Protein 6KJW (pdb70)

B-factor: mean 24.44, std 8.96, range [11.85, 73.57]

Foldseek 3Di:
DQFDDAFDKDWDFDAAQKKKKWKWAFAPPVDDWFKKKKWFFLDRDPQGWTQWIWMDRPPAKIKMWIGHNRRIDDIDMDRDHPHDHGDMWIWMFHHHPFFTFIDINRHTDDTHGGPDHSSSGTMMTMHTGIGTNDIDMGD

Nearest PDB structures (foldseek):
  6kjw-assembly1_A  TM=1.007E+00  e=1.243E-28  Homo sapiens
  6kjy-assembly1_A  TM=1.003E+00  e=5.559E-27  Homo sapiens
  6kjx-assembly1_A  TM=1.002E+00  e=7.212E-27  Homo sapiens
  5xg8-assembly1_A  TM=9.781E-01  e=2.213E-24  Homo sapiens
  6a1x-assembly1_A  TM=9.718E-01  e=1.289E-18  Homo sapiens

Solvent-accessible surface area: 7150 Å² total; per-residue (Å²): 230,116,46,61,93,48,83,31,101,44,91,19,97,6,65,59,57,9,2,0,29,0,65,0,28,5,58,82,41,185,71,154,64,15,18,0,8,0,0,0,5,22,52,93,86,86,134,18,43,0,3,0,42,0,62,0,30,23,76,93,47,0,26,0,16,30,35,71,178,52,102,90,76,165,90,55,70,25,116,102,21,41,28,114,102,54,121,92,4,54,0,6,0,70,3,71,189,95,24,2,19,0,57,0,77,54,84,112,12,52,17,2,82,29,92,32,66,13,75,106,1,94,2,0,12,0,14,99,21,3,32,0,73,39,25,56,57,57,194

InterPro domains:
  IPR001079 Galectin, carbohydrate recognition domain [PF00337] (6-135)
  IPR001079 Galectin, carbohydrate recognition domain [PS51304] (6-138)
  IPR001079 Galectin, carbohydrate recognition domain [SM00276] (6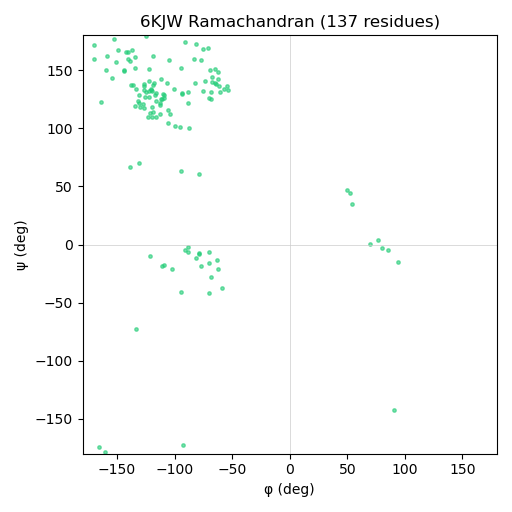-138)
  IPR001079 Galectin, carbohydrate recognition domain [SM00908] (10-137)
  IPR001079 Galectin, carbohydrate recognition domain [cd00070] (5-135)
  IPR013320 Concanavalin A-like lectin/glucanase domain superfamily [SSF49899] (4-136)
  IPR044156 Galectin-like [PTHR11346] (5-136)

Secondary structure (DSSP, 8-state):
--SB-SSEEEE----TT-EEEEEEEE--TTSSS-EEEEEEESSSSTTS-EEEEEEEETTTEEEEEEEETTEE---EEES-----TTS-EEEEEEE-SSEEEEEETTEEEEEEE-SS-GGG--EEEEEESEEEEEEEE--

CATH classification: 2.60.120.200

Structure (mmCIF, N/CA/C/O backbone):
data_6KJW
#
_entry.id   6KJW
#
_cell.length_a   53.438
_cell.length_b   53.438
_cell.length_c   113.839
_cell.angle_alpha   90.000
_cell.angle_beta   90.000
_cell.angle_gamma   90.000
#
_symmetry.space_group_name_H-M   'P 43 21 2'
#
loop_
_entity.id
_entity.type
_entity.pdbx_description
1 polymer 'Galactoside-binding soluble lectin 13'
2 water water
#
loop_
_atom_site.group_PDB
_atom_site.id
_atom_site.type_symbol
_atom_site.label_atom_id
_atom_site.label_alt_id
_atom_site.label_comp_id
_atom_site.label_asym_id
_atom_site.label_entity_id
_atom_site.label_seq_id
_atom_site.pdbx_PDB_ins_code
_atom_site.Cartn_x
_atom_site.Cartn_y
_atom_site.Cartn_z
_atom_site.occupancy
_atom_site.B_iso_or_equiv
_atom_site.auth_seq_id
_atom_site.auth_comp_id
_atom_site.auth_asym_id
_atom_site.auth_atom_id
_atom_site.pdbx_PDB_model_num
ATOM 1 N N . MET A 1 4 ? 9.161 3.290 3.240 1.00 44.70 4 MET A N 1
ATOM 2 C CA . MET A 1 4 ? 8.038 3.725 4.069 1.00 34.64 4 MET A CA 1
ATOM 3 C C . MET A 1 4 ? 8.195 3.110 5.463 1.00 34.64 4 MET A C 1
ATOM 4 O O . MET A 1 4 ? 7.825 3.702 6.478 1.00 29.72 4 MET A O 1
ATOM 17 N N . SER A 1 5 ? 8.746 1.902 5.495 1.00 31.65 5 SER A N 1
ATOM 18 C CA . SER A 1 5 ? 9.180 1.276 6.726 1.00 35.18 5 SER A CA 1
ATOM 19 C C . SER A 1 5 ? 10.518 1.826 7.202 1.00 25.17 5 SER A C 1
ATOM 20 O O . SER A 1 5 ? 10.949 1.493 8.311 1.00 29.63 5 SER A O 1
ATOM 28 N N . SER A 1 6 ? 11.196 2.643 6.391 1.00 22.59 6 SER A N 1
ATOM 29 C CA . SER A 1 6 ? 12.518 3.129 6.753 1.00 19.92 6 SER A CA 1
ATOM 30 C C . SER A 1 6 ? 12.702 4.599 6.369 1.00 18.01 6 SER A C 1
ATOM 31 O O . SER A 1 6 ? 11.907 5.198 5.647 1.00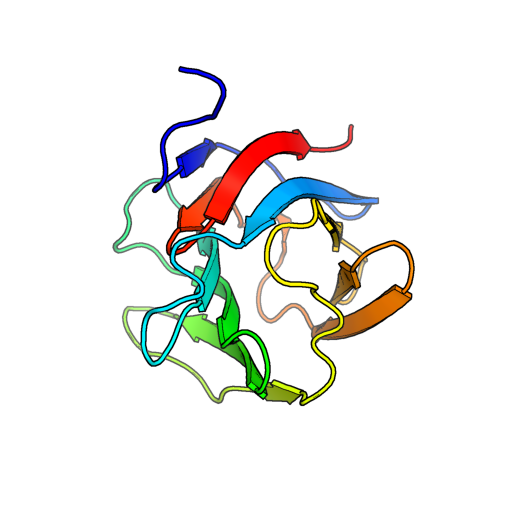 18.18 6 SER A O 1
ATOM 39 N N . LEU A 1 7 ? 13.751 5.197 6.924 1.00 17.64 7 LEU A N 1
ATOM 40 C CA . LEU A 1 7 ? 14.076 6.591 6.697 1.00 16.25 7 LEU A CA 1
ATOM 41 C C . LEU A 1 7 ? 14.722 6.788 5.337 1.00 16.21 7 LEU A C 1
ATOM 42 O O . LEU A 1 7 ? 15.286 5.855 4.768 1.00 16.11 7 LEU A O 1
ATOM 58 N N . PRO A 1 8 ? 14.679 8.002 4.802 1.00 15.06 8 PRO A N 1
ATOM 59 C CA . PRO A 1 8 ? 15.376 8.265 3.541 1.00 15.66 8 PRO A CA 1
ATOM 60 C C . PRO A 1 8 ? 16.869 8.040 3.717 1.00 15.75 8 PRO A C 1
ATOM 61 O O . PRO A 1 8 ? 17.451 8.370 4.756 1.00 14.53 8 PRO A O 1
ATOM 72 N N . VAL A 1 9 ? 17.496 7.486 2.680 1.00 14.70 9 VAL A N 1
ATOM 73 C CA . VAL A 1 9 ? 18.941 7.317 2.630 1.00 14.81 9 VAL A CA 1
ATOM 74 C C . VAL A 1 9 ? 19.329 7.777 1.236 1.00 15.92 9 VAL A C 1
ATOM 75 O O . VAL A 1 9 ? 18.851 7.208 0.248 1.00 16.03 9 VAL A O 1
ATOM 88 N N . PRO A 1 10 ? 20.162 8.803 1.085 1.00 13.31 10 PRO A N 1
ATOM 89 C CA . PRO A 1 10 ? 20.918 9.477 2.152 1.00 14.32 10 PRO A CA 1
ATOM 90 C C . PRO A 1 10 ? 20.037 10.272 3.096 1.00 14.72 10 PRO A C 1
ATOM 91 O O . PRO A 1 10 ? 18.970 10.772 2.750 1.00 15.55 10 PRO A O 1
ATOM 102 N N . TYR A 1 11 ? 20.531 10.351 4.320 1.00 14.56 11 TYR A N 1
ATOM 103 C CA . TYR A 1 11 ? 19.844 10.895 5.484 1.00 13.78 11 TYR A CA 1
ATOM 104 C C . TYR A 1 11 ? 20.715 12.020 6.018 1.00 14.05 11 TYR A C 1
ATOM 105 O O . TYR A 1 11 ? 21.924 11.829 6.176 1.00 14.40 11 TYR A O 1
ATOM 123 N N . LYS A 1 12 ? 20.130 13.176 6.303 1.00 14.71 12 LYS A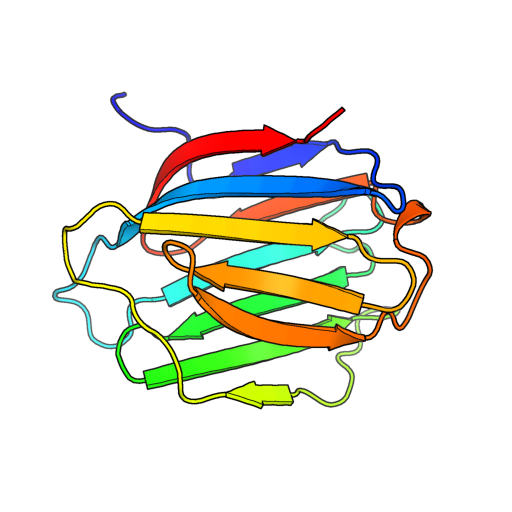 N 1
ATOM 124 C CA . LYS A 1 12 ? 20.865 14.343 6.778 1.00 13.36 12 LYS A CA 1
ATOM 125 C C . LYS A 1 12 ? 20.168 14.904 8.003 1.00 15.40 12 LYS A C 1
ATOM 126 O O . LYS A 1 12 ? 19.004 15.302 7.935 1.00 15.98 12 LYS A O 1
ATOM 145 N N . LEU A 1 1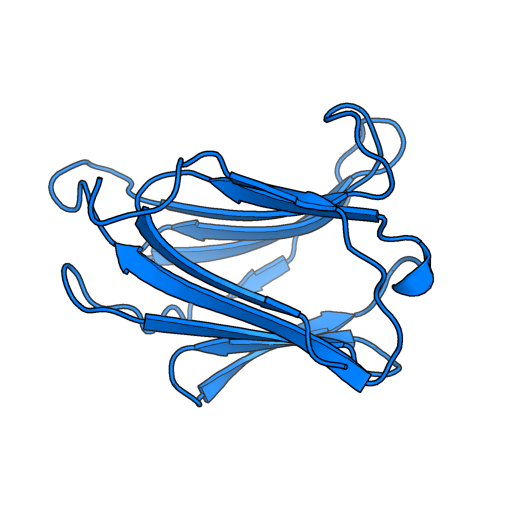3 ? 20.884 14.972 9.114 1.00 13.92 13 LEU A N 1
ATOM 146 C CA . LEU A 1 13 ? 20.315 15.406 10.380 1.00 14.45 13 LEU A CA 1
ATOM 147 C C . LEU A 1 13 ? 21.166 16.527 10.959 1.00 14.84 13 LEU A C 1
ATOM 148 O O . LEU A 1 13 ? 22.356 16.302 11.259 1.00 14.08 13 LEU A O 1
ATOM 164 N N . PRO A 1 14 ? 20.621 17.716 11.194 1.00 16.77 14 PRO A N 1
ATOM 165 C CA . PRO A 1 14 ? 21.358 18.715 11.980 1.00 18.13 14 PRO A CA 1
ATOM 166 C C . PRO A 1 14 ? 21.559 18.223 13.402 1.00 19.05 14 PRO A C 1
ATOM 167 O O . PRO A 1 14 ? 20.649 17.653 14.011 1.00 17.76 14 PRO A O 1
ATOM 178 N N . VAL A 1 15 ? 22.762 18.454 13.943 1.00 16.34 15 VAL A N 1
ATOM 179 C CA . VAL A 1 15 ? 23.102 18.033 15.297 1.00 17.88 15 VAL A CA 1
ATOM 180 C C . VAL A 1 15 ? 23.944 19.100 15.981 1.00 16.95 15 VAL A C 1
ATOM 181 O O . VAL A 1 15 ? 24.567 19.947 15.345 1.00 19.85 15 VAL A O 1
ATOM 194 N N . SER A 1 16 ? 23.950 19.039 17.306 1.00 20.26 16 SER A N 1
ATOM 195 C CA . SER A 1 16 ? 24.977 19.665 18.120 1.00 22.43 16 SER A CA 1
ATOM 196 C C . SER A 1 16 ? 25.596 18.556 18.956 1.00 24.37 16 SER A C 1
ATOM 197 O O . SER A 1 16 ? 24.878 17.762 19.572 1.00 25.89 16 SER A O 1
ATOM 205 N N . LEU A 1 17 ? 26.914 18.435 18.905 1.00 21.50 17 LEU A N 1
ATOM 206 C CA . LEU A 1 17 ? 27.622 17.426 19.664 1.00 23.94 17 LEU A CA 1
ATOM 207 C C . LEU A 1 17 ? 28.432 18.105 20.743 1.00 21.82 17 LEU A C 1
ATOM 208 O O . LEU A 1 17 ? 28.963 19.203 20.540 1.00 28.01 17 LEU A O 1
ATOM 224 N N . SER A 1 18 ? 28.480 17.467 21.893 1.00 23.68 18 SER A N 1
ATOM 225 C CA . SER A 1 18 ? 29.400 17.835 22.940 1.00 23.29 18 SER A CA 1
ATOM 226 C C . SER A 1 18 ? 29.978 16.554 23.507 1.00 24.00 18 SER A C 1
ATOM 227 O O . SER A 1 18 ? 29.477 15.450 23.261 1.00 20.54 18 SER A O 1
ATOM 235 N N . VAL A 1 19 ? 31.037 16.692 24.297 1.00 22.02 19 VAL A N 1
ATOM 236 C CA . VAL A 1 19 ? 31.544 15.537 25.002 1.00 21.61 19 VAL A CA 1
ATOM 237 C C . VAL A 1 19 ? 30.426 14.968 25.857 1.00 21.68 19 VAL A C 1
ATOM 238 O O . VAL A 1 19 ? 29.728 15.697 26.582 1.00 23.16 19 VAL A O 1
ATOM 251 N N . GLY A 1 20 ? 30.271 13.656 25.801 1.00 19.76 20 GLY A N 1
ATOM 252 C CA . GLY A 1 20 ? 29.158 12.984 26.421 1.00 20.25 20 GLY A CA 1
ATOM 253 C C . GLY A 1 20 ? 27.981 12.730 25.505 1.00 22.95 20 GLY A C 1
ATOM 254 O O . GLY A 1 20 ? 27.105 11.931 25.870 1.00 26.19 20 GLY A O 1
ATOM 258 N N . SER A 1 21 ? 27.927 13.378 24.345 1.00 19.32 21 SER A N 1
ATOM 259 C CA . SER A 1 21 ? 26.898 13.103 23.354 1.00 20.95 21 SER A CA 1
ATOM 260 C C . SER A 1 21 ? 27.123 11.741 22.709 1.00 19.64 21 SER A C 1
ATOM 261 O O . SER A 1 21 ? 28.163 11.095 22.857 1.00 18.70 21 SER A O 1
ATOM 269 N N . CYS A 1 22 ? 26.123 11.307 21.963 1.00 17.69 22 CYS A N 1
ATOM 270 C CA . CYS A 1 22 ? 26.238 10.074 21.212 1.00 17.90 22 CYS A CA 1
ATOM 271 C C . CYS A 1 22 ? 25.360 10.211 19.985 1.00 19.18 22 CYS A C 1
ATOM 272 O O . CYS A 1 22 ? 24.434 11.028 19.948 1.00 19.47 22 CYS A O 1
ATOM 279 N N . VAL A 1 23 ? 25.682 9.423 18.970 1.00 16.13 23 VAL A N 1
ATOM 280 C CA . VAL A 1 23 ? 24.831 9.243 17.797 1.00 15.90 23 VAL A CA 1
ATOM 281 C C . VAL A 1 23 ? 24.618 7.744 17.643 1.00 14.87 23 VAL A C 1
ATOM 282 O O . VAL A 1 23 ? 25.589 6.994 17.506 1.00 16.51 23 VAL A O 1
ATOM 295 N N . ILE A 1 24 ? 23.366 7.297 17.744 1.00 14.83 24 ILE A N 1
ATOM 296 C CA . ILE A 1 24 ? 23.022 5.883 17.677 1.00 16.01 24 ILE A CA 1
ATOM 297 C C . ILE A 1 24 ? 22.231 5.667 16.403 1.00 15.19 24 ILE A C 1
ATOM 298 O O . ILE A 1 24 ? 21.165 6.265 16.224 1.00 16.11 24 ILE A O 1
ATOM 314 N N . ILE A 1 25 ? 22.729 4.790 15.547 1.00 14.58 25 ILE A N 1
ATOM 315 C CA . ILE A 1 25 ? 22.136 4.519 14.243 1.00 15.16 25 ILE A CA 1
ATOM 316 C C . ILE A 1 25 ? 21.676 3.076 14.236 1.00 16.62 25 ILE A C 1
ATOM 317 O O . ILE A 1 25 ? 22.477 2.159 14.466 1.00 18.00 25 ILE A O 1
ATOM 333 N N . LYS A 1 26 ? 20.394 2.867 13.971 1.00 14.87 26 LYS A N 1
ATOM 334 C CA . LYS A 1 26 ? 19.837 1.534 13.829 1.00 16.19 26 LYS A CA 1
ATOM 335 C C . LYS A 1 26 ? 19.438 1.320 12.381 1.00 15.56 26 LYS A C 1
ATOM 336 O O . LYS A 1 26 ? 18.655 2.099 11.828 1.00 15.77 26 LYS A O 1
ATOM 355 N N . GLY A 1 27 ? 19.955 0.256 11.782 1.00 15.95 27 GLY A N 1
ATOM 356 C CA . GLY A 1 27 ? 19.613 -0.043 10.403 1.00 18.22 27 GLY A CA 1
ATOM 357 C C . GLY A 1 27 ? 20.025 -1.450 10.052 1.00 19.04 27 GLY A C 1
ATOM 358 O O . GLY A 1 27 ? 20.502 -2.211 10.893 1.00 19.55 27 GLY A O 1
ATOM 362 N N . THR A 1 28 ? 19.857 -1.780 8.777 1.00 20.04 28 THR A N 1
ATOM 363 C CA . THR A 1 28 ? 20.117 -3.121 8.301 1.00 21.34 28 THR A CA 1
ATOM 364 C C . THR A 1 28 ? 20.875 -3.031 6.983 1.00 18.96 28 THR A C 1
ATOM 365 O O . THR A 1 28 ? 20.533 -2.195 6.133 1.00 19.43 28 THR A O 1
ATOM 376 N N . PRO A 1 29 ? 21.903 -3.850 6.777 1.00 20.45 29 PRO A N 1
ATOM 377 C CA . PRO A 1 29 ? 22.591 -3.841 5.477 1.00 20.60 29 PRO A CA 1
ATOM 378 C C . PRO A 1 29 ? 21.671 -4.399 4.411 1.00 23.36 29 PRO A C 1
ATOM 379 O O . PRO A 1 29 ? 21.043 -5.442 4.609 1.00 24.89 29 PRO A O 1
ATOM 390 N N . ILE A 1 30 ? 21.567 -3.676 3.296 1.00 19.00 30 ILE A N 1
ATOM 391 C CA . ILE A 1 30 ? 20.759 -4.107 2.154 1.00 20.30 30 ILE A CA 1
ATOM 392 C C . ILE A 1 30 ? 21.607 -4.143 0.894 1.00 19.15 30 ILE A C 1
ATOM 393 O O . ILE A 1 30 ? 22.794 -3.816 0.917 1.00 20.18 30 ILE A O 1
ATOM 409 N N . HIS A 1 31 ? 21.001 -4.538 -0.229 1.00 21.04 31 HIS A N 1
ATOM 410 C CA . HIS A 1 31 ? 21.750 -4.719 -1.472 1.00 20.93 31 HIS A CA 1
ATOM 411 C C . HIS A 1 31 ? 22.922 -5.666 -1.265 1.00 19.93 31 HIS A C 1
ATOM 412 O O . HIS A 1 31 ? 23.988 -5.494 -1.854 1.00 19.60 31 HIS A O 1
ATOM 426 N N . SER A 1 32 ? 22.747 -6.666 -0.409 1.00 21.34 32 SER A N 1
ATOM 427 C CA . SER A 1 32 ? 23.914 -7.447 -0.021 1.00 22.33 32 SER A CA 1
ATOM 428 C C . SER A 1 32 ? 24.432 -8.312 -1.144 1.00 24.29 32 SER A C 1
ATOM 429 O O . SER A 1 32 ? 25.565 -8.787 -1.060 1.00 23.93 32 SER A O 1
ATOM 437 N N . PHE A 1 33 ? 23.628 -8.511 -2.188 1.00 20.80 33 PHE A N 1
ATOM 438 C CA . PHE A 1 33 ? 24.010 -9.268 -3.369 1.00 21.80 33 PHE A CA 1
ATOM 439 C C . PHE A 1 33 ? 24.890 -8.488 -4.348 1.00 21.62 33 PHE A C 1
ATOM 440 O O . PHE A 1 33 ? 25.381 -9.086 -5.308 1.00 22.69 33 PHE A O 1
ATOM 457 N N . ILE A 1 34 ? 25.126 -7.183 -4.147 1.00 19.84 34 ILE A N 1
ATOM 458 C CA . ILE A 1 34 ? 26.012 -6.436 -5.041 1.00 19.82 34 ILE A CA 1
ATOM 459 C C . ILE A 1 34 ? 27.471 -6.661 -4.655 1.00 20.18 34 ILE A C 1
ATOM 460 O O . ILE A 1 34 ? 27.768 -7.234 -3.594 1.00 20.54 34 ILE A O 1
ATOM 476 N N . ASN A 1 35 ? 28.391 -6.167 -5.478 1.00 22.93 35 ASN A N 1
ATOM 477 C CA . ASN A 1 35 ? 29.792 -6.532 -5.327 1.00 24.75 35 ASN A CA 1
ATOM 478 C C . ASN A 1 35 ? 30.415 -5.920 -4.076 1.00 26.50 35 ASN A C 1
ATOM 479 O O . ASN A 1 35 ? 31.189 -6.588 -3.378 1.00 25.52 35 ASN A O 1
ATOM 490 N N . ASP A 1 36 ? 30.117 -4.655 -3.782 1.00 24.51 36 ASP A N 1
ATOM 491 C CA . ASP A 1 36 ? 30.829 -3.901 -2.739 1.00 23.48 36 ASP A CA 1
ATOM 492 C C . ASP A 1 36 ? 29.846 -3.068 -1.918 1.00 20.69 36 ASP A C 1
ATOM 493 O O . ASP A 1 36 ? 29.858 -1.833 -1.968 1.00 21.43 36 ASP A O 1
ATOM 502 N N . PRO A 1 37 ? 28.972 -3.720 -1.171 1.00 19.12 37 PRO A N 1
ATOM 503 C CA . PRO A 1 37 ? 28.015 -2.979 -0.335 1.00 17.70 37 PRO A CA 1
ATOM 504 C C . PRO A 1 37 ? 28.720 -2.255 0.800 1.00 19.01 37 PRO A C 1
ATOM 505 O O . PRO A 1 37 ? 29.679 -2.767 1.390 1.00 20.18 37 PRO A O 1
ATOM 516 N N . GLN A 1 38 ? 28.206 -1.066 1.128 1.00 17.71 38 GLN A N 1
ATOM 517 C CA . GLN A 1 38 ? 28.884 -0.145 2.035 1.00 17.36 38 GLN A CA 1
ATOM 518 C C . GLN A 1 38 ? 27.890 0.568 2.944 1.00 16.65 38 GLN A C 1
ATOM 519 O O . GLN A 1 38 ? 26.681 0.558 2.727 1.00 17.44 38 GLN A O 1
ATOM 533 N N . LEU A 1 39 ? 28.436 1.193 3.989 1.00 15.70 39 LEU A N 1
ATOM 534 C CA . LEU A 1 39 ? 27.710 2.116 4.852 1.00 15.09 39 LEU A CA 1
ATOM 535 C C . LEU A 1 39 ? 28.635 3.283 5.122 1.00 16.48 39 LEU A C 1
ATOM 536 O O . LEU A 1 39 ? 29.828 3.078 5.352 1.00 18.16 39 LEU A O 1
ATOM 552 N N . GLN A 1 40 ? 28.115 4.499 5.080 1.00 14.48 40 GLN A N 1
ATOM 553 C CA . GLN A 1 40 ? 28.935 5.682 5.318 1.00 14.09 40 GLN A CA 1
ATOM 554 C C . GLN A 1 40 ? 28.224 6.615 6.276 1.00 15.89 40 GLN A C 1
ATOM 555 O O . GLN A 1 40 ? 27.030 6.887 6.127 1.00 14.86 40 GLN A O 1
ATOM 569 N N . VAL A 1 41 ? 28.963 7.099 7.268 1.00 14.84 41 VAL A N 1
ATOM 570 C CA . VAL A 1 41 ? 28.500 8.116 8.207 1.00 13.49 41 VAL A CA 1
ATOM 571 C C . VAL A 1 41 ? 29.496 9.259 8.189 1.00 12.91 41 VAL A C 1
ATOM 572 O O . VAL A 1 41 ? 30.697 9.024 8.372 1.00 14.99 41 VAL A O 1
ATOM 585 N N . ASP A 1 42 ? 29.020 10.480 7.977 1.00 13.61 42 ASP A N 1
ATOM 586 C CA . ASP A 1 42 ? 29.835 11.683 7.904 1.00 13.48 42 ASP A CA 1
ATOM 587 C C . ASP A 1 42 ? 29.385 12.663 8.971 1.00 14.97 42 ASP A C 1
ATOM 588 O O . ASP A 1 42 ? 28.183 12.906 9.114 1.00 14.56 42 ASP A O 1
ATOM 597 N N . PHE A 1 43 ? 30.345 13.241 9.701 1.00 13.27 43 PHE A N 1
ATOM 598 C CA . PHE A 1 43 ? 30.105 14.327 10.643 1.00 13.39 43 PHE A CA 1
ATOM 599 C C . PHE A 1 43 ? 30.633 15.592 9.995 1.00 13.85 43 PHE A C 1
ATOM 600 O O . PHE A 1 43 ? 31.850 15.772 9.897 1.00 15.72 43 PHE A O 1
ATOM 617 N N . TYR A 1 44 ? 29.727 16.429 9.510 1.00 13.43 44 TYR A N 1
ATOM 618 C CA . TYR A 1 44 ? 30.028 17.667 8.808 1.00 14.59 44 TYR A CA 1
ATOM 619 C C . TYR A 1 44 ? 30.016 18.863 9.747 1.00 14.88 44 TYR A C 1
ATOM 620 O O . TYR A 1 44 ? 29.268 18.886 10.734 1.00 14.93 44 TYR A O 1
ATOM 638 N N . THR A 1 45 ? 30.804 19.891 9.409 1.00 16.58 45 THR A N 1
ATOM 639 C CA . THR A 1 45 ? 30.870 21.102 10.216 1.00 16.66 45 THR A CA 1
ATOM 640 C C . THR A 1 45 ? 29.866 22.151 9.784 1.00 19.29 45 THR A C 1
ATOM 641 O O . THR A 1 45 ? 29.756 23.181 10.451 1.00 23.44 45 THR A O 1
ATOM 652 N N . ASP A 1 46 ? 29.129 21.911 8.707 1.00 20.94 46 ASP A N 1
ATOM 653 C CA . ASP A 1 46 ? 28.051 22.799 8.313 1.00 24.01 46 ASP A CA 1
ATOM 654 C C . ASP A 1 46 ? 27.022 21.985 7.548 1.00 27.32 46 ASP A C 1
ATOM 655 O O . ASP A 1 46 ? 27.204 20.795 7.289 1.00 23.60 46 ASP A O 1
ATOM 664 N N . MET A 1 47 ? 25.932 22.645 7.162 1.00 32.72 47 MET A N 1
ATOM 665 C CA . MET A 1 47 ? 24.873 21.932 6.468 1.00 31.79 47 MET A CA 1
ATOM 666 C C . MET A 1 47 ? 25.205 21.669 5.002 1.00 31.01 47 MET A C 1
ATOM 667 O O . MET A 1 47 ? 24.593 20.777 4.408 1.00 36.38 47 MET A O 1
ATOM 681 N N . ASP A 1 48 ? 26.161 22.395 4.413 1.00 35.96 48 ASP A N 1
ATOM 682 C CA . ASP A 1 48 ? 26.581 22.119 3.040 1.00 36.40 48 ASP A CA 1
ATOM 683 C C . ASP A 1 48 ? 27.405 20.847 2.996 1.00 35.17 48 ASP A C 1
ATOM 684 O O . ASP A 1 48 ? 28.257 20.614 3.856 1.00 29.93 48 ASP A O 1
ATOM 693 N N . GLU A 1 49 ? 27.187 20.046 1.957 1.00 30.31 49 GLU A N 1
ATOM 694 C CA . GLU A 1 49 ? 28.058 18.908 1.714 1.00 31.69 49 GLU A CA 1
ATOM 695 C C . GLU A 1 49 ? 29.446 19.327 1.246 1.00 26.39 49 GLU A C 1
ATOM 696 O O . GLU A 1 49 ? 30.311 18.460 1.111 1.00 28.14 49 GLU A O 1
ATOM 708 N N . ASP A 1 50 ? 29.678 20.619 0.993 1.00 30.30 50 ASP A N 1
ATOM 709 C CA . ASP A 1 50 ? 31.017 21.111 0.700 1.00 30.71 50 ASP A CA 1
ATOM 710 C C . ASP A 1 50 ? 31.776 21.494 1.955 1.00 28.00 50 ASP A C 1
ATOM 711 O O . ASP A 1 50 ? 32.965 21.811 1.870 1.00 28.70 50 ASP A O 1
ATOM 720 N N . SER A 1 51 ? 31.123 21.473 3.110 1.00 25.07 51 SER A N 1
ATOM 721 C CA . SER A 1 51 ? 31.799 21.862 4.333 1.00 25.26 51 SER A CA 1
ATOM 722 C C . SER A 1 51 ? 32.752 20.757 4.794 1.00 16.58 51 SER A C 1
ATOM 723 O O . SER A 1 51 ? 32.748 19.627 4.304 1.00 18.64 51 SER A O 1
ATOM 731 N N . ASP A 1 52 ? 33.583 21.108 5.758 1.00 20.02 52 ASP A N 1
ATOM 732 C CA . ASP A 1 52 ? 34.564 20.151 6.245 1.00 17.08 52 ASP A CA 1
ATOM 733 C C . ASP A 1 52 ? 33.870 18.971 6.923 1.00 16.95 52 ASP A C 1
ATOM 734 O O . ASP A 1 52 ? 32.763 19.087 7.462 1.00 18.07 52 ASP A O 1
ATOM 743 N N . ILE A 1 53 ? 34.529 17.828 6.871 1.00 14.35 53 ILE A N 1
ATOM 744 C CA . ILE A 1 53 ? 34.070 16.597 7.487 1.00 13.56 53 ILE A CA 1
ATOM 745 C C . ILE A 1 53 ? 35.044 16.307 8.613 1.00 14.16 53 ILE A C 1
ATOM 746 O O . ILE A 1 53 ? 36.224 16.043 8.367 1.00 15.12 53 ILE A O 1
ATOM 762 N N . ALA A 1 54 ? 34.555 16.404 9.855 1.00 13.18 54 ALA A N 1
ATOM 763 C CA . ALA A 1 54 ? 35.372 16.104 11.031 1.00 13.37 54 ALA A CA 1
ATOM 764 C C . ALA A 1 54 ? 35.703 14.622 11.132 1.00 13.64 54 ALA A C 1
ATOM 765 O O . ALA A 1 54 ? 36.736 14.237 11.710 1.00 13.59 54 ALA A O 1
ATOM 772 N N . PHE A 1 55 ? 34.839 13.766 10.600 1.00 12.57 55 PHE A N 1
ATOM 773 C CA . PHE A 1 55 ? 34.952 12.320 10.769 1.00 12.85 55 PHE A CA 1
ATOM 774 C C . PHE A 1 55 ? 34.060 11.665 9.731 1.00 13.54 55 PHE A C 1
ATOM 775 O O . PHE A 1 55 ? 32.856 11.941 9.694 1.00 13.86 55 PHE A O 1
ATOM 792 N N . ARG A 1 56 ? 34.645 10.815 8.901 1.00 14.00 56 ARG A N 1
ATOM 793 C CA . ARG A 1 56 ? 33.920 9.938 7.983 1.00 14.48 56 ARG A CA 1
ATOM 794 C C . ARG A 1 56 ? 34.218 8.508 8.391 1.00 13.87 56 ARG A C 1
ATOM 795 O O . ARG A 1 56 ? 35.391 8.155 8.588 1.00 15.34 56 ARG A O 1
ATOM 816 N N . PHE A 1 57 ? 33.170 7.712 8.573 1.00 14.66 57 PHE A N 1
ATOM 817 C CA . PHE A 1 57 ? 33.230 6.303 8.915 1.00 14.80 57 PHE A CA 1
ATOM 818 C C . PHE A 1 57 ? 32.618 5.570 7.727 1.00 16.59 57 PHE A C 1
ATOM 819 O O . PHE A 1 57 ? 31.416 5.697 7.473 1.00 16.74 57 PHE A O 1
ATOM 836 N N . ARG A 1 58 ? 33.432 4.853 6.956 1.00 16.15 58 ARG A N 1
ATOM 837 C CA . ARG A 1 58 ? 32.967 4.195 5.733 1.00 16.63 58 ARG A CA 1
ATOM 838 C C . ARG A 1 58 ? 33.253 2.704 5.797 1.00 18.30 58 ARG A C 1
ATOM 839 O O . ARG A 1 58 ? 34.416 2.287 5.724 1.00 20.57 58 ARG A O 1
ATOM 860 N N . VAL A 1 59 ? 32.204 1.908 5.929 1.00 17.72 59 VAL A N 1
ATOM 861 C CA . VAL A 1 59 ? 32.315 0.460 6.047 1.00 18.26 59 VAL A CA 1
ATOM 862 C C . VAL A 1 59 ? 32.169 -0.157 4.668 1.00 18.88 59 VAL A C 1
ATOM 863 O O . VAL A 1 59 ? 31.215 0.147 3.941 1.00 19.08 59 VAL A O 1
ATOM 876 N N . HIS A 1 60 ? 33.093 -1.045 4.311 1.00 19.92 60 HIS A N 1
ATOM 877 C CA . HIS A 1 60 ? 32.894 -1.988 3.212 1.00 20.41 60 HIS A CA 1
ATOM 878 C C . HIS A 1 60 ? 32.510 -3.304 3.866 1.00 21.24 60 HIS A C 1
ATOM 879 O O . HIS A 1 60 ? 33.358 -3.987 4.453 1.00 21.71 60 HIS A O 1
ATOM 893 N N . PHE A 1 61 ? 31.217 -3.628 3.839 1.00 20.12 61 PHE A N 1
ATOM 894 C CA . PHE A 1 61 ? 30.707 -4.774 4.571 1.00 20.39 61 PHE A CA 1
ATOM 895 C C . PHE A 1 61 ? 31.469 -6.034 4.184 1.00 25.84 61 PHE A C 1
ATOM 896 O O . PHE A 1 61 ? 31.749 -6.272 3.003 1.00 25.82 61 PHE A O 1
ATOM 913 N N . GLY A 1 62 ? 31.816 -6.827 5.198 1.00 25.23 62 GLY A N 1
ATOM 914 C CA . GLY A 1 62 ? 32.574 -8.044 4.996 1.00 26.51 62 GLY A CA 1
ATOM 915 C C . GLY A 1 62 ? 34.052 -7.847 4.747 1.00 29.91 62 GLY A C 1
ATOM 916 O O . GLY A 1 62 ? 34.756 -8.836 4.505 1.00 34.45 62 GLY A O 1
ATOM 920 N N . ASN A 1 63 ? 34.555 -6.615 4.810 1.00 26.62 63 ASN A N 1
ATOM 921 C CA . ASN A 1 63 ? 35.923 -6.328 4.407 1.00 24.33 63 ASN A CA 1
ATOM 922 C C . ASN A 1 63 ? 36.654 -5.456 5.423 1.00 28.64 63 ASN A C 1
ATOM 923 O O . ASN A 1 63 ? 37.542 -5.944 6.131 1.00 27.62 63 ASN A O 1
ATOM 934 N N . HIS A 1 64 ? 36.314 -4.170 5.511 1.00 23.81 64 HIS A N 1
ATOM 935 C CA . HIS A 1 64 ? 37.036 -3.281 6.415 1.00 22.55 64 HIS A CA 1
ATOM 936 C C . HIS A 1 64 ? 36.301 -1.946 6.498 1.00 24.01 64 HIS A C 1
ATOM 937 O O . HIS A 1 64 ? 35.357 -1.683 5.741 1.00 21.93 64 HIS A O 1
ATOM 951 N N . VAL A 1 65 ? 36.770 -1.103 7.422 1.00 20.04 65 VAL A N 1
ATOM 952 C CA . VAL A 1 65 ? 36.278 0.252 7.641 1.00 20.92 65 VAL A CA 1
ATOM 953 C C . VAL A 1 65 ? 37.414 1.216 7.379 1.00 20.58 65 VAL A C 1
ATOM 954 O O . VAL A 1 65 ? 38.547 0.981 7.811 1.00 21.43 65 VAL A O 1
ATOM 967 N N . VAL A 1 66 ? 37.104 2.319 6.723 1.00 17.66 66 VAL A N 1
ATOM 968 C CA . VAL A 1 66 ? 38.055 3.389 6.482 1.00 18.91 66 VAL A CA 1
ATOM 969 C C . VAL A 1 66 ? 37.522 4.648 7.144 1.00 20.09 66 VAL A C 1
ATOM 970 O O . VAL A 1 66 ? 36.345 5.001 6.968 1.00 18.17 66 VAL A O 1
ATOM 983 N N . MET A 1 67 ? 38.385 5.320 7.892 1.00 17.62 67 MET A N 1
ATOM 984 C CA . MET A 1 67 ? 38.016 6.520 8.626 1.00 16.10 67 MET A CA 1
ATOM 985 C C . MET A 1 67 ? 38.970 7.642 8.263 1.00 20.29 67 MET A C 1
ATOM 986 O O . MET A 1 67 ? 40.181 7.424 8.145 1.00 22.13 67 MET A O 1
ATOM 1000 N N . ASN A 1 68 ? 38.434 8.839 8.071 1.00 16.59 68 ASN A N 1
ATOM 1001 C CA . ASN A 1 68 ? 39.247 9.954 7.622 1.00 17.06 68 ASN A CA 1
ATOM 1002 C C . ASN A 1 68 ? 38.517 11.258 7.944 1.00 14.73 68 ASN A C 1
ATOM 1003 O O . ASN A 1 68 ? 37.396 11.259 8.471 1.00 14.99 68 ASN A O 1
ATOM 1014 N N . ARG A 1 69 ? 39.131 12.359 7.554 1.00 15.94 69 ARG A N 1
ATOM 1015 C CA . ARG A 1 69 ? 38.628 13.694 7.797 1.00 15.55 69 ARG A CA 1
ATOM 1016 C C . ARG A 1 69 ? 38.972 14.554 6.587 1.00 15.95 69 ARG A C 1
ATOM 1017 O O . ARG A 1 69 ? 40.006 14.341 5.944 1.00 15.45 69 ARG A O 1
ATOM 1038 N N . ARG A 1 70 ? 38.138 15.544 6.278 1.00 15.66 70 ARG A N 1
ATOM 1039 C CA . ARG A 1 70 ? 38.341 16.423 5.127 1.00 15.90 70 ARG A CA 1
ATOM 1040 C C . ARG A 1 70 ? 38.364 17.879 5.571 1.00 16.76 70 ARG A C 1
ATOM 1041 O O . ARG A 1 70 ? 37.467 18.319 6.295 1.00 15.67 70 ARG A O 1
AT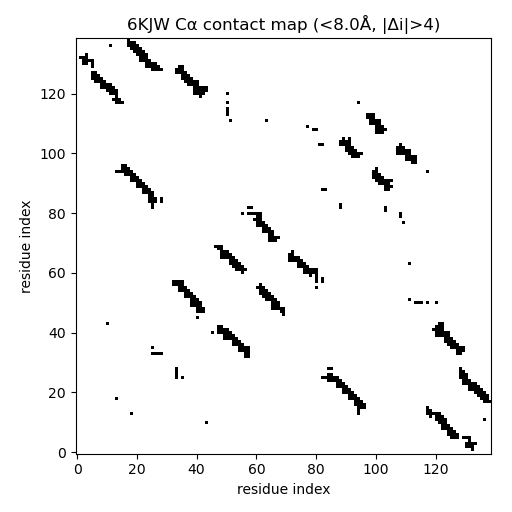OM 1062 N N . GLU A 1 71 ? 39.370 18.638 5.115 1.00 16.22 71 GLU A N 1
ATOM 1063 C CA . GLU A 1 71 ? 39.536 20.047 5.458 1.00 16.27 71 GLU A CA 1
ATOM 1064 C C . GLU A 1 71 ? 39.789 20.831 4.175 1.00 20.05 71 GLU A C 1
ATOM 1065 O O . GLU A 1 71 ? 40.738 20.531 3.438 1.00 18.83 71 GLU A O 1
ATOM 1077 N N . PHE A 1 72 ? 38.948 21.831 3.917 1.00 19.10 72 PHE A N 1
ATOM 1078 C CA . PHE A 1 72 ? 39.082 22.685 2.738 1.00 21.97 72 PHE A CA 1
ATOM 1079 C C . PHE A 1 72 ? 39.176 21.840 1.480 1.00 23.29 72 PHE A C 1
ATOM 1080 O O . PHE A 1 72 ? 39.996 22.088 0.588 1.00 23.51 72 PHE A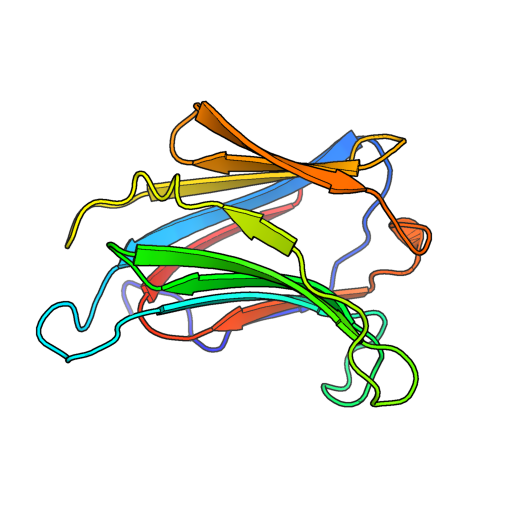 O 1
ATOM 1097 N N . GLY A 1 73 ? 38.318 20.828 1.400 1.00 20.49 73 GLY A N 1
ATOM 1098 C CA . GLY A 1 73 ? 38.249 19.948 0.264 1.00 21.58 73 GLY A CA 1
ATOM 1099 C C . GLY A 1 73 ? 39.294 18.862 0.219 1.00 21.05 73 GLY A C 1
ATOM 1100 O O . GLY A 1 73 ? 39.253 18.024 -0.685 1.00 23.50 73 GLY A O 1
ATOM 1104 N N . ILE A 1 74 ? 40.225 18.832 1.165 1.00 20.65 74 ILE A N 1
ATOM 1105 C CA . ILE A 1 74 ? 41.359 17.924 1.101 1.00 19.83 74 ILE A CA 1
ATOM 1106 C C . ILE A 1 74 ? 41.214 16.852 2.153 1.00 17.92 74 ILE A C 1
ATOM 1107 O O . ILE A 1 74 ? 41.034 17.155 3.340 1.00 18.45 74 ILE A O 1
ATOM 1123 N N . TRP A 1 75 ? 41.337 15.614 1.728 1.00 17.56 75 TRP A N 1
ATOM 1124 C CA . TRP A 1 75 ? 41.307 14.483 2.632 1.00 19.80 75 TRP A CA 1
ATOM 1125 C C . TRP A 1 75 ? 42.664 14.257 3.285 1.00 21.77 75 TRP A C 1
ATOM 1126 O O . TRP A 1 75 ? 43.717 14.360 2.650 1.00 20.94 75 TRP A O 1
ATOM 1147 N N . MET A 1 76 ? 42.633 13.946 4.569 1.00 17.17 76 MET A N 1
ATOM 1148 C CA . MET A 1 76 ? 43.835 13.746 5.354 1.00 16.77 76 MET A CA 1
ATOM 1149 C C . MET A 1 76 ? 44.175 12.266 5.328 1.00 20.43 76 MET A C 1
ATOM 1150 O O . MET A 1 76 ? 43.571 11.478 4.592 1.00 25.03 76 MET A O 1
ATOM 1164 N N . LEU A 1 77 ? 45.157 11.864 6.105 1.00 18.38 77 LEU A N 1
ATOM 1165 C CA . LEU A 1 77 ? 45.590 10.473 6.128 1.00 19.17 77 LEU A CA 1
ATOM 1166 C C . LEU A 1 77 ? 44.532 9.576 6.779 1.00 21.50 77 LEU A C 1
ATOM 1167 O O . LEU A 1 77 ? 44.096 9.816 7.906 1.00 21.01 77 LEU A O 1
ATOM 1183 N N . GLU A 1 78 ? 44.122 8.531 6.079 1.00 21.00 78 GLU A N 1
ATOM 1184 C CA . GLU A 1 78 ? 43.062 7.666 6.582 1.00 21.64 78 GLU A CA 1
ATOM 1185 C C . GLU A 1 78 ? 43.580 6.612 7.553 1.00 22.21 78 GLU A C 1
ATOM 1186 O O . GLU A 1 78 ? 44.773 6.283 7.587 1.00 24.95 78 GLU A O 1
ATOM 1198 N N . GLU A 1 79 ? 42.655 6.084 8.353 1.00 21.43 79 GLU A N 1
ATOM 1199 C CA . GLU A 1 79 ? 42.879 4.976 9.268 1.00 23.29 79 GLU A CA 1
ATOM 1200 C C . GLU A 1 79 ? 41.903 3.866 8.902 1.00 24.39 79 GLU A C 1
ATOM 1201 O O . GLU A 1 79 ? 40.812 4.137 8.400 1.00 20.21 79 GLU A O 1
ATOM 1213 N N . THR A 1 80 ? 42.283 2.617 9.155 1.00 22.81 80 THR A N 1
ATOM 1214 C CA . THR A 1 80 ? 41.428 1.487 8.809 1.00 24.47 80 THR A CA 1
ATOM 1215 C C . THR A 1 80 ? 41.435 0.441 9.915 1.00 23.19 80 THR A C 1
ATOM 1216 O O . THR A 1 80 ? 42.359 0.370 10.736 1.00 24.17 80 THR A O 1
ATOM 1227 N N . THR A 1 81 ? 40.377 -0.375 9.940 1.00 22.43 81 THR A N 1
ATOM 1228 C CA . THR A 1 81 ? 40.364 -1.610 10.711 1.00 22.23 81 THR A CA 1
ATOM 1229 C C . THR A 1 81 ? 39.582 -2.665 9.944 1.00 27.03 81 THR A C 1
ATOM 1230 O O . THR A 1 81 ? 38.647 -2.344 9.203 1.00 23.06 81 THR A O 1
ATOM 1241 N N . ASP A 1 82 ? 39.967 -3.927 10.139 1.00 26.74 82 ASP A N 1
ATOM 1242 C CA . ASP A 1 82 ? 39.299 -5.064 9.517 1.00 28.18 82 ASP A CA 1
ATOM 1243 C C . ASP A 1 82 ? 38.142 -5.587 10.346 1.00 26.21 82 ASP A C 1
ATOM 1244 O O . ASP A 1 82 ? 37.477 -6.539 9.931 1.00 28.68 82 ASP A O 1
ATOM 1253 N N . TYR A 1 83 ? 37.896 -5.012 11.518 1.00 25.95 83 TYR A N 1
ATOM 1254 C CA . TYR A 1 83 ? 36.886 -5.531 12.429 1.00 26.70 83 TYR A CA 1
ATOM 1255 C C . TYR A 1 83 ? 35.546 -4.908 12.057 1.00 29.64 83 TYR A C 1
ATOM 1256 O O . TYR A 1 83 ? 35.250 -3.775 12.442 1.00 30.52 83 TYR A O 1
ATOM 1274 N N . VAL A 1 84 ? 34.724 -5.663 11.336 1.00 27.67 84 VAL A N 1
ATOM 1275 C CA . VAL A 1 84 ? 33.455 -5.166 10.803 1.00 30.81 84 VAL A CA 1
ATOM 1276 C C . VAL A 1 84 ? 32.340 -6.147 11.140 1.00 27.33 84 VAL A C 1
ATOM 1277 O O . VAL A 1 84 ? 31.806 -6.806 10.238 1.00 28.55 84 VAL A O 1
ATOM 1290 N N . PRO A 1 85 ? 31.939 -6.255 12.403 1.00 27.91 85 PRO A N 1
ATOM 1291 C CA . PRO A 1 85 ? 30.998 -7.309 12.832 1.00 29.21 85 PRO A CA 1
ATOM 1292 C C . PRO A 1 85 ? 29.539 -7.006 12.496 1.00 28.67 85 PRO A C 1
ATOM 1293 O O . PRO A 1 85 ? 28.671 -6.938 13.370 1.00 36.10 85 PRO A O 1
ATOM 1304 N N . PHE A 1 86 ? 29.255 -6.855 11.206 1.00 30.40 86 PHE A N 1
ATOM 1305 C CA . PHE A 1 86 ? 27.891 -6.726 10.710 1.00 28.99 86 PHE A CA 1
ATOM 1306 C C . PHE A 1 86 ? 27.472 -8.031 10.040 1.00 33.74 86 PHE A C 1
ATOM 1307 O O . PHE A 1 86 ? 28.312 -8.826 9.606 1.00 35.73 86 PHE A O 1
ATOM 1324 N N . GLU A 1 87 ? 26.156 -8.234 9.934 1.00 35.43 87 GLU A N 1
ATOM 1325 C CA . GLU A 1 87 ? 25.574 -9.437 9.343 1.00 39.78 87 GLU A CA 1
AT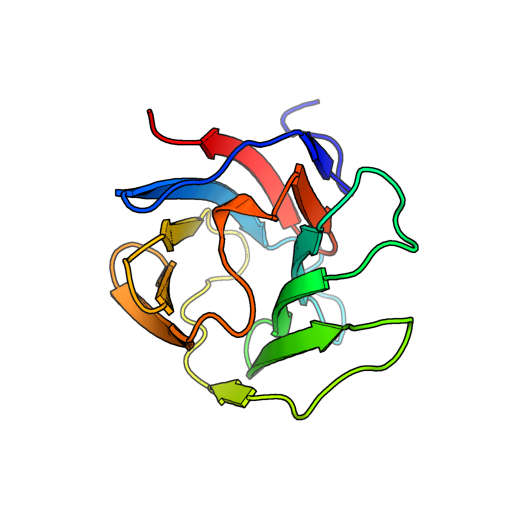OM 1326 C C . GLU A 1 87 ? 24.597 -9.050 8.243 1.00 38.15 87 GLU A C 1
ATOM 1327 O O . GLU A 1 87 ? 23.737 -8.187 8.449 1.00 33.00 87 GLU A O 1
ATOM 1339 N N . ASP A 1 88 ? 24.708 -9.702 7.086 1.00 39.99 88 ASP A N 1
ATOM 1340 C CA . ASP A 1 88 ? 23.776 -9.448 5.993 1.00 39.78 88 ASP A CA 1
ATOM 1341 C C . ASP A 1 88 ? 22.342 -9.611 6.482 1.00 37.62 88 ASP A C 1
ATOM 1342 O O . ASP A 1 88 ? 22.015 -10.580 7.169 1.00 41.19 88 ASP A O 1
ATOM 1351 N N . GLY A 1 89 ? 21.492 -8.641 6.143 1.00 35.33 89 GLY A N 1
ATOM 1352 C CA . GLY A 1 89 ? 20.070 -8.735 6.422 1.00 38.75 89 GLY A CA 1
ATOM 1353 C C . GLY A 1 89 ? 19.660 -8.644 7.880 1.00 34.43 89 GLY A C 1
ATOM 1354 O O . GLY A 1 89 ? 18.461 -8.741 8.168 1.00 34.22 89 GLY A O 1
ATOM 1358 N N . LYS A 1 90 ? 20.596 -8.471 8.810 1.00 32.68 90 LYS A N 1
ATOM 1359 C CA . LYS A 1 90 ? 20.273 -8.368 10.227 1.00 30.28 90 LYS A CA 1
ATOM 1360 C C . LYS A 1 90 ? 20.434 -6.926 10.694 1.00 23.45 90 LYS A C 1
ATOM 1361 O O . LYS A 1 90 ? 21.376 -6.239 10.296 1.00 22.98 90 LYS A O 1
ATOM 1380 N N . GLN A 1 91 ? 19.508 -6.471 11.529 1.00 23.70 91 GLN A N 1
ATOM 1381 C CA . GLN A 1 91 ? 19.605 -5.116 12.048 1.00 23.37 91 GLN A CA 1
ATOM 1382 C C . GLN A 1 91 ? 20.812 -4.993 12.968 1.00 22.38 91 GLN A C 1
ATOM 1383 O O . GLN A 1 91 ? 21.111 -5.893 13.760 1.00 24.99 91 GLN A O 1
ATOM 1397 N N . PHE A 1 92 ? 21.505 -3.865 12.855 1.00 19.82 92 PHE A N 1
ATOM 1398 C CA . PHE A 1 92 ? 22.619 -3.531 13.716 1.00 19.91 92 PHE A CA 1
ATOM 1399 C C . PHE A 1 92 ? 22.304 -2.255 14.475 1.00 17.74 92 PHE A C 1
ATOM 1400 O O . PHE A 1 92 ? 21.427 -1.473 14.106 1.00 17.86 92 PHE A O 1
ATOM 1417 N N . GLU A 1 93 ? 23.067 -2.059 15.538 1.00 18.75 93 GLU A N 1
ATOM 1418 C CA . GLU A 1 93 ? 23.060 -0.841 16.320 1.00 17.34 93 GLU A CA 1
ATOM 1419 C C . GLU A 1 93 ? 24.482 -0.314 16.264 1.00 17.51 93 GLU A C 1
ATOM 1420 O O . GLU A 1 93 ? 25.410 -0.965 16.753 1.00 19.16 93 GLU A O 1
ATOM 1432 N N . LEU A 1 94 ? 24.669 0.820 15.614 1.00 15.15 94 LEU A N 1
ATOM 1433 C CA . LEU A 1 94 ? 25.964 1.460 15.473 1.00 15.22 94 LEU A CA 1
ATOM 1434 C C . LEU A 1 94 ? 25.967 2.651 16.407 1.00 16.03 94 LEU A C 1
ATOM 1435 O O . LEU A 1 94 ? 25.150 3.567 16.262 1.00 17.03 94 LEU A O 1
ATOM 1451 N N . CYS A 1 95 ? 26.833 2.613 17.409 1.00 16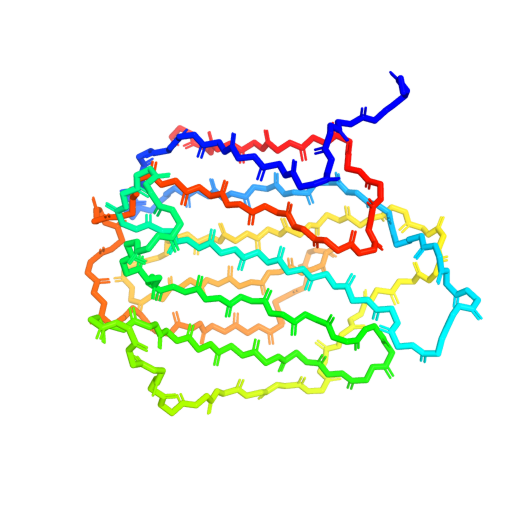.26 95 CYS A N 1
ATOM 1452 C CA . CYS A 1 95 ? 26.882 3.660 18.419 1.00 16.97 95 CYS A CA 1
ATOM 1453 C C . CYS A 1 95 ? 28.163 4.436 18.228 1.00 15.49 95 CYS A C 1
ATOM 1454 O O . CYS A 1 95 ? 29.239 3.835 18.161 1.00 18.78 95 CYS A O 1
ATOM 1462 N N . ILE A 1 96 ? 28.063 5.755 18.164 1.00 14.87 96 ILE A N 1
ATOM 1463 C CA . ILE A 1 96 ? 29.231 6.625 18.098 1.00 13.85 96 ILE A CA 1
ATOM 1464 C C . ILE A 1 96 ? 29.164 7.511 19.321 1.00 15.11 96 ILE A C 1
ATOM 1465 O O . ILE A 1 96 ? 28.275 8.365 19.433 1.00 17.04 96 ILE A O 1
ATOM 1481 N N . TYR A 1 97 ? 30.075 7.290 20.261 1.00 14.11 97 TYR A N 1
ATOM 1482 C CA . TYR A 1 97 ? 30.088 8.030 21.515 1.00 13.70 97 TYR A CA 1
ATOM 1483 C C . TYR A 1 97 ? 31.138 9.128 21.445 1.00 13.86 97 TYR A C 1
ATOM 1484 O O . TYR A 1 97 ? 32.279 8.864 21.053 1.00 14.26 97 TYR A O 1
ATOM 1502 N N . VAL A 1 98 ? 30.785 10.334 21.872 1.00 13.69 98 VAL A N 1
ATOM 1503 C CA . VAL A 1 98 ? 31.691 11.473 21.809 1.00 14.12 98 VAL A CA 1
ATOM 1504 C C . VAL A 1 98 ? 32.375 11.566 23.166 1.00 16.00 98 VAL A C 1
ATOM 1505 O O . VAL A 1 98 ? 31.782 12.044 24.129 1.00 17.58 98 VAL A O 1
ATOM 1518 N N . HIS A 1 99 ? 33.602 11.083 23.248 1.00 12.66 99 HIS A N 1
ATOM 1519 C CA . HIS A 1 99 ? 34.432 11.254 24.431 1.00 13.80 99 HIS A CA 1
ATOM 1520 C C . HIS A 1 99 ? 35.274 12.519 24.302 1.00 14.02 99 HIS A C 1
ATOM 1521 O O . HIS A 1 99 ? 35.295 13.200 23.271 1.00 15.24 99 HIS A O 1
ATOM 1535 N N . TYR A 1 100 ? 35.978 12.842 25.384 1.00 13.63 100 TYR A N 1
ATOM 1536 C CA . TYR A 1 100 ? 36.801 14.032 25.394 1.00 13.92 100 TYR A CA 1
ATOM 1537 C C . TYR A 1 100 ? 37.853 13.983 24.299 1.00 13.18 100 TYR A C 1
ATOM 1538 O O . TYR A 1 100 ? 38.171 15.012 23.701 1.00 15.16 100 TYR A O 1
ATOM 1556 N N . ASN A 1 101 ? 38.403 12.810 24.048 1.00 13.52 101 ASN A N 1
ATOM 1557 C CA . ASN A 1 101 ? 39.548 12.687 23.161 1.00 15.27 101 ASN A CA 1
ATOM 1558 C C . ASN A 1 101 ? 39.246 12.032 21.828 1.00 14.30 101 ASN A C 1
ATOM 1559 O O . ASN A 1 101 ? 40.067 12.160 20.906 1.00 14.60 101 ASN A O 1
ATOM 1570 N N . GLU A 1 102 ? 38.130 11.319 21.703 1.00 12.76 102 GLU A N 1
ATOM 1571 C CA . GLU A 1 102 ? 37.888 10.514 20.516 1.00 12.93 102 GLU A CA 1
ATOM 1572 C C . GLU A 1 102 ? 36.403 10.244 20.362 1.00 13.61 102 GLU A C 1
ATOM 1573 O O . GLU A 1 102 ? 35.610 10.399 21.296 1.00 13.78 102 GLU A O 1
ATOM 1585 N N . TYR A 1 103 ? 36.042 9.845 19.141 1.00 12.56 103 TYR A N 1
ATOM 1586 C CA . TYR A 1 103 ? 34.781 9.163 18.872 1.00 12.56 103 TYR A CA 1
ATOM 1587 C C . TYR A 1 103 ? 35.029 7.680 19.067 1.00 15.03 103 TYR A C 1
ATOM 1588 O O . TYR A 1 103 ? 35.906 7.109 18.413 1.00 16.48 103 TYR A O 1
ATOM 1606 N N . GLU A 1 104 ? 34.281 7.059 19.964 1.00 13.69 104 GLU A N 1
ATOM 1607 C CA . GLU A 1 104 ? 34.306 5.619 20.125 1.00 14.48 104 GLU A CA 1
ATOM 1608 C C . GLU A 1 104 ? 33.196 5.022 19.274 1.00 15.24 104 GLU A C 1
ATOM 1609 O O . GLU A 1 104 ? 32.039 5.453 19.375 1.00 15.57 104 GLU A O 1
ATOM 1621 N N . ILE A 1 105 ? 33.528 4.024 18.466 1.00 15.77 105 ILE A N 1
ATOM 1622 C CA . ILE A 1 105 ? 32.550 3.376 17.604 1.00 14.12 105 ILE A CA 1
ATOM 1623 C C . ILE A 1 105 ? 32.310 1.971 18.116 1.00 15.94 105 ILE A C 1
ATOM 1624 O O . ILE A 1 105 ? 33.261 1.192 18.299 1.00 17.16 105 ILE A O 1
ATOM 1640 N N . LYS A 1 106 ? 31.055 1.657 18.362 1.00 16.00 106 LYS A N 1
ATOM 1641 C CA . LYS A 1 106 ? 30.641 0.334 18.796 1.00 17.34 106 LYS A CA 1
ATOM 1642 C C . LYS A 1 106 ? 29.625 -0.201 17.808 1.00 20.10 106 LYS A C 1
ATOM 1643 O O . LYS A 1 106 ? 28.780 0.548 17.310 1.00 19.19 106 LYS A O 1
ATOM 1662 N N . VAL A 1 107 ? 29.724 -1.492 17.513 1.00 20.27 107 VAL A N 1
ATOM 1663 C CA . VAL A 1 107 ? 28.749 -2.202 16.691 1.00 23.82 107 VAL A CA 1
ATOM 1664 C C . VAL A 1 107 ? 28.175 -3.304 17.563 1.00 24.56 107 VAL A C 1
ATOM 1665 O O . VAL A 1 107 ? 28.923 -4.158 18.056 1.00 24.20 107 VAL A O 1
ATOM 1678 N N . ASN A 1 108 ? 26.866 -3.249 17.808 1.00 22.75 108 ASN A N 1
ATOM 1679 C CA . ASN A 1 108 ? 26.169 -4.237 18.630 1.00 25.14 108 ASN A CA 1
ATOM 1680 C C . ASN A 1 108 ? 26.872 -4.461 19.962 1.00 24.82 108 ASN A C 1
ATOM 1681 O O . ASN A 1 108 ? 27.083 -5.597 20.406 1.00 26.91 108 ASN A O 1
ATOM 1692 N N . GLY A 1 109 ? 27.221 -3.353 20.613 1.00 23.87 109 GLY A N 1
ATOM 1693 C CA . GLY A 1 109 ? 27.790 -3.373 21.947 1.00 23.17 109 GLY A CA 1
ATOM 1694 C C . GLY A 1 109 ? 29.287 -3.569 22.025 1.00 22.90 109 GLY A C 1
ATOM 1695 O O . GLY A 1 109 ? 29.843 -3.511 23.135 1.00 23.56 109 GLY A O 1
ATOM 1699 N N . ILE A 1 110 ? 29.960 -3.805 20.907 1.00 21.70 110 ILE A N 1
ATOM 1700 C CA . ILE A 1 110 ? 31.382 -4.128 20.893 1.00 23.92 110 ILE A CA 1
ATOM 1701 C C . ILE A 1 110 ? 32.148 -2.951 20.315 1.00 20.46 110 ILE A C 1
ATOM 1702 O O . ILE A 1 110 ? 31.883 -2.521 19.183 1.00 20.43 110 ILE A O 1
ATOM 1718 N N . ARG A 1 111 ? 33.140 -2.478 21.055 1.00 19.82 111 ARG A N 1
ATOM 1719 C CA . ARG A 1 111 ? 33.985 -1.401 20.568 1.00 19.88 111 ARG A CA 1
ATOM 1720 C C . ARG A 1 111 ? 34.838 -1.897 19.418 1.00 22.88 111 ARG A C 1
ATOM 1721 O O . ARG A 1 111 ? 35.569 -2.883 19.557 1.00 27.50 111 ARG A O 1
ATOM 1742 N N . ILE A 1 112 ? 34.766 -1.207 18.282 1.00 19.21 112 ILE A N 1
ATOM 1743 C CA . ILE A 1 112 ? 35.588 -1.562 17.139 1.00 23.77 112 ILE A CA 1
ATOM 1744 C C . ILE A 1 112 ? 36.668 -0.538 16.822 1.00 23.51 112 ILE A C 1
ATOM 1745 O O . ILE A 1 112 ? 37.633 -0.887 16.123 1.00 23.25 112 ILE A O 1
ATOM 1761 N N . TYR A 1 113 ? 36.562 0.696 17.311 1.00 20.59 113 TYR A N 1
ATOM 1762 C CA . TYR A 1 113 ? 37.587 1.681 16.996 1.00 19.73 113 TYR A CA 1
ATOM 1763 C C . TYR A 1 113 ? 37.382 2.916 17.845 1.00 17.61 113 TYR A C 1
ATOM 1764 O O . TYR A 1 113 ? 36.290 3.171 18.359 1.00 19.05 113 TYR A O 1
ATOM 1782 N N . GLY A 1 114 ? 38.445 3.693 17.963 1.00 17.38 114 GLY A N 1
ATOM 1783 C CA . GLY A 1 114 ? 38.389 5.021 18.528 1.00 18.08 114 GLY A CA 1
ATOM 1784 C C . GLY A 1 114 ? 39.086 5.983 17.592 1.00 18.18 114 GLY A C 1
ATOM 1785 O O . GLY A 1 114 ? 40.287 5.822 17.340 1.00 20.41 114 GLY A O 1
ATOM 1789 N N . PHE A 1 115 ? 38.378 6.981 17.062 1.00 15.95 115 PHE A N 1
ATOM 1790 C CA . PHE A 1 115 ? 38.947 7.943 16.124 1.00 13.94 115 PHE A CA 1
ATOM 1791 C C . PHE A 1 115 ? 39.188 9.233 16.894 1.00 15.26 115 PHE A C 1
ATOM 1792 O O . PHE A 1 115 ? 38.237 9.894 17.317 1.00 14.83 115 PHE A O 1
ATOM 1809 N N . VAL A 1 116 ? 40.464 9.585 17.087 1.00 15.13 116 VAL A N 1
ATOM 1810 C CA . VAL A 1 116 ? 40.810 10.748 17.886 1.00 13.56 116 VAL A CA 1
ATOM 1811 C C . VAL A 1 116 ? 40.303 12.013 17.214 1.00 13.82 116 VAL A C 1
ATOM 1812 O O . VAL A 1 116 ? 40.440 12.190 16.002 1.00 14.00 116 VAL A O 1
ATOM 1825 N N . HIS A 1 117 ? 39.770 12.941 17.999 1.00 12.98 117 HIS A N 1
ATOM 1826 C CA . HIS A 1 117 ? 39.304 14.205 17.452 1.00 13.51 117 HIS A CA 1
ATOM 1827 C C . HIS A 1 117 ? 40.451 14.948 16.800 1.00 14.23 117 HIS A C 1
ATOM 1828 O O . HIS A 1 117 ? 41.483 15.187 17.432 1.00 15.02 117 HIS A O 1
ATOM 1842 N N . ARG A 1 118 ? 40.263 15.434 15.572 1.00 14.06 118 ARG A N 1
ATOM 1843 C CA . ARG A 1 118 ? 41.249 16.335 14.938 1.00 14.47 118 ARG A CA 1
ATOM 1844 C C . ARG A 1 118 ? 40.736 17.772 15.023 1.00 14.21 118 ARG A C 1
ATOM 1845 O O . ARG A 1 118 ? 41.548 18.673 14.838 1.00 14.63 118 ARG A O 1
ATOM 1860 N N . ILE A 1 119 ? 39.424 17.964 15.201 1.00 14.02 119 ILE A N 1
ATOM 1861 C CA . ILE A 1 119 ? 38.857 19.268 15.532 1.00 13.95 119 ILE A CA 1
ATOM 1862 C C . ILE A 1 119 ? 37.869 19.029 16.659 1.00 13.50 119 ILE A C 1
ATOM 1863 O O . ILE A 1 119 ? 37.422 17.894 16.863 1.00 13.99 119 ILE A O 1
ATOM 1879 N N . PRO A 1 120 ? 37.499 20.066 17.396 1.00 13.95 120 PRO A N 1
ATOM 1880 C CA . PRO A 1 120 ? 36.565 19.866 18.527 1.00 14.67 120 PRO A CA 1
ATOM 1881 C C . PRO A 1 120 ? 35.231 19.327 18.038 1.00 14.55 120 PRO A C 1
ATOM 1882 O O . PRO A 1 120 ? 34.700 19.793 17.022 1.00 14.19 120 PRO A O 1
ATOM 1893 N N . PRO A 1 121 ? 34.658 18.330 18.724 1.00 13.49 121 PRO A N 1
ATOM 1894 C CA . PRO A 1 121 ? 33.366 17.798 18.267 1.00 14.33 121 PRO A CA 1
ATOM 1895 C C . PRO A 1 121 ? 32.258 18.829 18.305 1.00 15.18 121 PRO A C 1
ATOM 1896 O O . PRO A 1 121 ? 31.277 18.686 17.565 1.00 15.15 121 PRO A O 1
ATOM 1907 N N . SER A 1 122 ? 32.409 19.891 19.102 1.00 14.65 122 SER A N 1
ATOM 1908 C CA . SER A 1 122 ? 31.440 20.969 19.113 1.00 16.58 122 SER A CA 1
ATOM 1909 C C . SER A 1 122 ? 31.353 21.677 17.769 1.00 16.58 122 SER A C 1
ATOM 1910 O O . SER A 1 122 ? 30.432 22.476 17.568 1.00 17.77 122 SER A O 1
ATOM 1918 N N . PHE A 1 123 ? 32.305 21.449 16.863 1.00 15.17 123 PHE A N 1
ATOM 1919 C CA . PHE A 1 123 ? 32.242 22.064 15.550 1.00 16.61 123 PHE A CA 1
ATOM 1920 C C . PHE A 1 123 ? 31.318 21.300 14.605 1.00 15.26 123 PHE A C 1
ATOM 1921 O O . PHE A 1 123 ? 31.009 21.812 13.527 1.00 16.83 123 PHE A O 1
ATOM 1938 N N . VAL A 1 124 ? 30.891 20.090 14.971 1.00 14.43 124 VAL A N 1
ATOM 1939 C CA . VAL A 1 124 ? 30.024 19.313 14.088 1.00 13.83 124 VAL A CA 1
ATOM 1940 C C . VAL A 1 124 ? 28.619 19.889 14.128 1.00 15.41 124 VAL A C 1
ATOM 1941 O O . VAL A 1 124 ? 28.054 20.113 15.206 1.00 17.46 124 VAL A O 1
ATOM 1954 N N . LYS A 1 125 ? 28.031 20.090 12.957 1.00 14.88 125 LYS A N 1
ATOM 1955 C CA . LYS A 1 125 ? 26.676 20.605 12.859 1.00 15.21 125 LYS A CA 1
ATOM 1956 C C . LYS A 1 125 ? 25.717 19.690 12.115 1.00 14.59 125 LYS A C 1
ATOM 1957 O O . LYS A 1 125 ? 24.513 19.967 12.122 1.00 14.99 125 LYS A O 1
ATOM 1976 N N . MET A 1 126 ? 26.185 18.634 11.459 1.00 13.93 126 MET A N 1
ATOM 1977 C CA . MET A 1 126 ? 25.289 17.781 10.693 1.00 14.63 126 MET A CA 1
ATOM 1978 C C . MET A 1 126 ? 25.864 16.379 10.584 1.00 13.52 126 MET A C 1
ATOM 1979 O O . MET A 1 126 ? 27.080 16.213 10.463 1.00 14.17 126 MET A O 1
ATOM 1993 N N . VAL A 1 127 ? 24.998 15.383 10.628 1.00 12.98 127 VAL A N 1
ATOM 1994 C CA . VAL A 1 127 ? 25.360 13.988 10.428 1.00 13.50 127 VAL A CA 1
ATOM 1995 C C . VAL A 1 127 ? 24.648 13.501 9.182 1.00 13.37 127 VAL A C 1
ATOM 1996 O O . VAL A 1 127 ? 23.441 13.711 9.024 1.00 14.35 127 VAL A O 1
ATOM 2009 N N . GLN A 1 128 ? 25.385 12.873 8.294 1.00 12.53 128 GLN A N 1
ATOM 2010 C CA . GLN A 1 128 ? 24.803 12.253 7.115 1.00 13.36 128 GLN A CA 1
ATOM 2011 C C . GLN A 1 128 ? 25.070 10.756 7.121 1.00 14.50 128 GLN A C 1
ATOM 2012 O O . GLN A 1 128 ? 26.191 10.308 7.404 1.00 16.09 128 GLN A O 1
ATOM 2026 N N . VAL A 1 129 ? 24.058 9.971 6.776 1.00 12.84 129 VAL A N 1
ATOM 2027 C CA . VAL A 1 129 ? 24.172 8.520 6.671 1.00 13.47 129 VAL A CA 1
ATOM 2028 C C . VAL A 1 129 ? 23.823 8.132 5.242 1.00 14.24 129 VAL A C 1
ATOM 2029 O O . VAL A 1 129 ? 22.827 8.616 4.693 1.00 14.24 129 VAL A O 1
ATOM 2042 N N . SER A 1 130 ? 24.644 7.289 4.624 1.00 13.65 130 SER A N 1
ATOM 2043 C CA . SER A 1 130 ? 24.469 7.001 3.208 1.00 14.40 130 SER A CA 1
ATOM 2044 C C . SER A 1 130 ? 24.918 5.579 2.888 1.00 14.11 130 SER A C 1
ATOM 2045 O O . SER A 1 130 ? 25.543 4.881 3.697 1.00 14.63 130 SER A O 1
ATOM 2053 N N . ARG A 1 131 ? 24.537 5.168 1.676 1.00 14.85 131 ARG A N 1
ATOM 2054 C CA . ARG A 1 131 ? 24.935 3.930 1.002 1.00 14.06 131 ARG A CA 1
ATOM 2055 C C . ARG A 1 131 ? 23.970 2.787 1.321 1.00 15.06 131 ARG A C 1
ATOM 2056 O O . ARG A 1 131 ? 22.761 3.012 1.394 1.00 14.85 131 ARG A O 1
ATOM 2077 N N . ASP A 1 132 ? 24.454 1.560 1.482 1.00 14.52 132 ASP A N 1
ATOM 2078 C CA . ASP A 1 132 ? 23.619 0.362 1.327 1.00 16.25 132 ASP A CA 1
ATOM 2079 C C . ASP A 1 132 ? 23.048 -0.124 2.659 1.00 16.58 132 ASP A C 1
ATOM 2080 O O . ASP A 1 132 ? 23.302 -1.245 3.114 1.00 16.35 132 ASP A O 1
ATOM 2089 N N . ILE A 1 133 ? 22.222 0.729 3.276 1.00 16.30 133 ILE A N 1
ATOM 2090 C CA . ILE A 1 133 ? 21.454 0.322 4.440 1.00 17.07 133 ILE A CA 1
ATOM 2091 C C . ILE A 1 133 ? 20.012 0.790 4.310 1.00 15.82 133 ILE A C 1
ATOM 2092 O O . ILE A 1 133 ? 19.710 1.789 3.652 1.00 16.87 133 ILE A O 1
ATOM 2108 N N . SER A 1 134 ? 19.136 0.032 4.955 1.00 16.50 134 SER A N 1
ATOM 2109 C CA . SER A 1 134 ? 17.835 0.506 5.371 1.00 18.00 134 SER A CA 1
ATOM 2110 C C . SER A 1 134 ? 18.020 1.108 6.757 1.00 19.08 134 SER A C 1
ATOM 2111 O O . SER A 1 134 ? 18.653 0.501 7.619 1.00 20.95 134 SER A O 1
ATOM 2119 N N . LEU A 1 135 ? 17.502 2.301 6.957 1.00 16.71 135 LEU A N 1
ATOM 2120 C CA . LEU A 1 135 ? 17.757 3.050 8.177 1.00 17.33 135 LEU A CA 1
ATOM 2121 C C . LEU A 1 135 ? 16.457 3.163 8.973 1.00 18.08 135 LEU A C 1
ATOM 2122 O O . LEU A 1 135 ? 15.468 3.707 8.475 1.00 18.89 135 LEU A O 1
ATOM 2138 N N . THR A 1 136 ? 16.454 2.642 10.194 1.00 17.72 136 THR A N 1
ATOM 2139 C CA . THR A 1 136 ? 15.275 2.643 11.054 1.00 18.51 136 THR A CA 1
ATOM 2140 C C . THR A 1 136 ? 15.239 3.828 12.016 1.00 19.05 136 THR A C 1
ATOM 2141 O O . THR A 1 136 ? 14.170 4.400 12.265 1.00 18.82 136 THR A O 1
ATOM 2152 N N . SER A 1 137 ? 16.372 4.206 12.601 1.00 16.38 137 SER A N 1
ATOM 2153 C CA . SER A 1 137 ? 16.339 5.300 13.554 1.00 17.20 137 SER A CA 1
ATOM 2154 C C . SER A 1 137 ? 17.725 5.893 13.717 1.00 15.00 137 SER A C 1
ATOM 2155 O O . SER A 1 137 ? 18.741 5.210 13.573 1.00 15.02 137 SER A O 1
ATOM 2163 N N . VAL A 1 138 ? 17.740 7.177 14.022 1.00 14.72 138 VAL A N 1
ATOM 2164 C CA . VAL A 1 138 ? 18.951 7.877 14.415 1.00 14.33 138 VAL A CA 1
ATOM 2165 C C . VAL A 1 138 ? 18.613 8.645 15.676 1.00 17.02 138 VAL A C 1
ATOM 2166 O O . VAL A 1 138 ? 17.610 9.368 15.709 1.00 18.28 138 VAL A O 1
ATOM 2179 N N . SER A 1 139 ? 19.427 8.471 16.713 1.00 15.40 139 SER A N 1
ATOM 2180 C CA . SER A 1 139 ? 19.192 9.080 18.011 1.00 16.44 139 SER A CA 1
ATOM 2181 C C . SER A 1 139 ? 20.437 9.849 18.424 1.00 16.50 139 SER A C 1
ATOM 2182 O O . SER A 1 139 ? 21.557 9.363 18.267 1.00 18.48 139 SER A O 1
ATOM 2190 N N . VAL A 1 140 ? 20.241 11.050 18.953 1.00 14.96 140 VAL A N 1
ATOM 2191 C CA . VAL A 1 140 ? 21.341 11.883 19.451 1.00 15.80 140 VAL A CA 1
ATOM 2192 C C . VAL A 1 140 ? 21.106 12.113 20.939 1.00 16.47 140 VAL A C 1
ATOM 2193 O O . VAL A 1 140 ? 20.137 12.782 21.324 1.00 17.63 140 VAL A O 1
ATOM 2206 N N . CYS A 1 141 ? 21.995 11.570 21.768 1.00 17.03 141 CYS A N 1
ATOM 2207 C CA . CYS A 1 141 ? 21.850 11.589 23.216 1.00 20.79 141 CYS A CA 1
ATOM 2208 C C . CYS A 1 141 ? 21.841 13.005 23.747 1.00 24.22 141 CYS A C 1
ATOM 2209 O O . CYS A 1 141 ? 22.541 13.890 23.248 1.00 25.61 141 CYS A O 1
ATOM 2216 N N . ASN A 1 142 ? 21.101 13.179 24.835 1.00 23.20 142 ASN A N 1
ATOM 2217 C CA . ASN A 1 142 ? 21.029 14.438 25.558 1.00 32.11 142 ASN A CA 1
ATOM 2218 C C . ASN A 1 142 ? 22.250 14.582 26.462 1.00 38.25 142 ASN A C 1
ATOM 2219 O O . ASN A 1 142 ? 22.910 13.586 26.788 1.00 37.20 142 ASN A O 1
#

GO terms:
  GO:0005576 extracellular region (C, IDA)
  GO:0005737 cytoplasm (C, IDA)
  GO:0016363 nuclear matrix (C, IDA)
  GO:0160020 positive regulation of ferroptosis (P, IDA)
  GO:1903077 negative regulation of protein localization to plasma membrane (P, IDA)
  GO:0004622 phosphatidylcholine lysophospholipase A1 activity (F, TAS)
  GO:0006644 phospholipid metabolic process (P, TAS)
  GO:0005515 protein binding (F, IPI)
  GO:0005654 nucleoplasm (C, IDA)

Organism: Homo sapiens (NCBI:txid9606)

Sequence (139 aa):
MSSLPVPYKLPVSLSVGSCVIIKGTPIHSFINDPQLQVDFYTDMDEDSDIAFRFRVHFGNHVVMNRREFGIWMLEETTDYVPFEDGKQFELCIYVHYNEYEIKVNGIRIYGFVHRIPPSFVKMVQVSRDISLTSVSVCN

Radius of gyration: 13.98 Å; Cα contacts (8 Å, |Δi|>4): 357; chains: 1; bounding box: 38×32×32 Å